Protein AF-A0A1I2NAH1-F1 (afdb_monomer)

pLDDT: mean 88.83, std 6.4, range [62.47, 94.69]

Secondary structure (DSSP, 8-state):
-HHHHHHHHHHHHHHHHHHHHHHHTT-SS-HHHHHHHHHHHHHHHHHHHHHHH--

Radius of gyration: 13.51 Å; Cα cont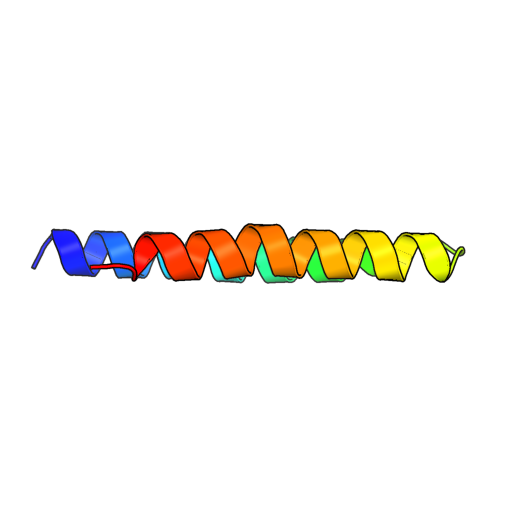acts (8 Å, |Δi|>4): 27; chains: 1; bounding box: 25×20×41 Å

Solvent-accessible surface area (backbone atoms only — not comparable to full-atom values): 3052 Å² total; per-residue (Å²): 110,70,71,57,54,52,51,51,52,54,48,52,52,43,54,52,51,41,54,54,47,51,60,62,20,63,71,55,92,46,68,68,59,21,52,52,42,39,50,49,44,48,51,55,41,52,48,50,53,47,56,72,67,49,129

Structure (mmCIF, N/CA/C/O backbone):
data_AF-A0A1I2NAH1-F1
#
_entry.id   AF-A0A1I2NAH1-F1
#
loop_
_atom_site.group_PDB
_atom_site.id
_atom_site.type_symbol
_atom_site.label_atom_id
_atom_site.label_alt_id
_atom_site.label_comp_id
_atom_site.label_asym_id
_atom_site.label_entity_id
_atom_site.label_seq_id
_atom_site.pdbx_PDB_ins_code
_atom_site.Cartn_x
_atom_site.Cartn_y
_atom_site.Cartn_z
_atom_site.occupancy
_atom_site.B_iso_or_equiv
_atom_site.auth_seq_id
_atom_site.auth_comp_id
_atom_site.auth_asym_id
_atom_site.auth_atom_id
_atom_site.pdbx_PDB_model_num
ATOM 1 N N . MET A 1 1 ? -11.136 -1.466 24.605 1.00 62.47 1 MET A N 1
ATOM 2 C CA . MET A 1 1 ? -10.812 -2.769 23.975 1.00 62.47 1 MET A CA 1
ATOM 3 C C . MET A 1 1 ? -11.194 -2.838 22.499 1.00 62.47 1 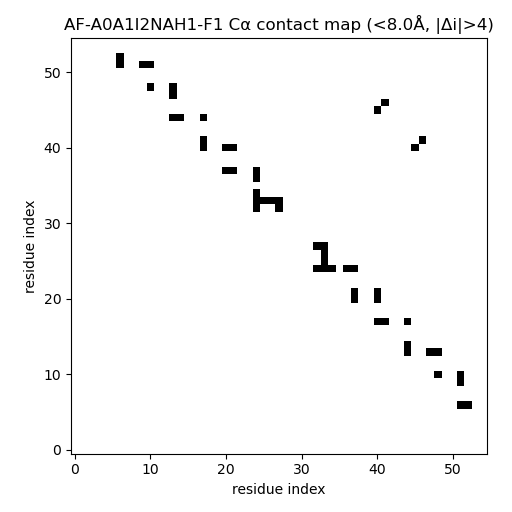MET A C 1
ATOM 5 O O . MET A 1 1 ? -10.293 -3.004 21.692 1.00 62.47 1 MET A O 1
ATOM 9 N N . ALA A 1 2 ? -12.464 -2.643 22.116 1.00 74.38 2 ALA A N 1
ATOM 10 C CA . ALA A 1 2 ? -12.921 -2.838 20.728 1.00 74.38 2 ALA A CA 1
ATOM 11 C C . ALA A 1 2 ? -12.153 -2.027 19.657 1.00 74.38 2 ALA A C 1
ATOM 13 O O . ALA A 1 2 ? -11.802 -2.571 18.617 1.00 74.38 2 ALA A O 1
ATOM 14 N N . ARG A 1 3 ? -11.808 -0.757 19.926 1.00 79.50 3 ARG A N 1
ATOM 15 C CA . ARG A 1 3 ? -11.019 0.078 18.992 1.00 79.50 3 ARG A CA 1
ATOM 16 C C . ARG A 1 3 ? -9.614 -0.469 18.711 1.00 79.50 3 ARG A C 1
ATOM 18 O O . ARG A 1 3 ? -9.144 -0.361 17.587 1.00 79.50 3 ARG A O 1
ATOM 25 N N . TYR A 1 4 ? -8.956 -1.055 19.710 1.00 83.94 4 TYR A N 1
ATOM 26 C CA . TYR A 1 4 ? -7.629 -1.653 19.534 1.00 83.94 4 TYR A CA 1
ATOM 27 C C . TYR A 1 4 ? -7.709 -2.946 18.727 1.00 83.94 4 TYR A C 1
ATOM 29 O O . TYR A 1 4 ? -6.916 -3.138 17.815 1.00 83.94 4 TYR A O 1
ATOM 37 N N . LEU A 1 5 ? -8.725 -3.772 18.992 1.00 90.12 5 LEU A N 1
ATOM 38 C CA . LEU A 1 5 ? -9.023 -4.961 18.193 1.00 90.12 5 LEU A CA 1
ATOM 39 C C . LEU A 1 5 ? -9.264 -4.602 16.720 1.00 90.12 5 LEU A C 1
ATOM 41 O O . LEU A 1 5 ? -8.671 -5.217 15.839 1.00 90.12 5 LEU A O 1
ATOM 45 N N . LEU A 1 6 ? -10.049 -3.553 16.452 1.00 87.81 6 LEU A N 1
ATOM 46 C CA . LEU A 1 6 ? -10.304 -3.077 15.091 1.00 87.81 6 LEU A CA 1
ATOM 47 C C . LEU A 1 6 ? -9.020 -2.592 14.398 1.00 87.81 6 LEU A C 1
ATOM 49 O O . LEU A 1 6 ? -8.783 -2.929 13.241 1.00 87.81 6 LEU A O 1
ATOM 53 N N . LYS A 1 7 ? -8.161 -1.850 15.115 1.00 88.94 7 LYS A N 1
ATOM 54 C CA . LYS A 1 7 ? 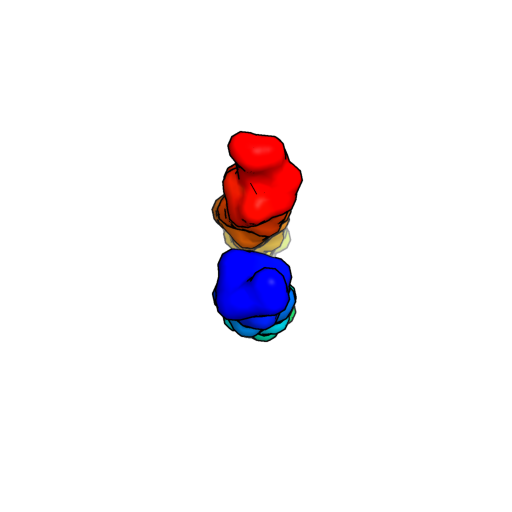-6.848 -1.427 14.603 1.00 88.94 7 LYS A CA 1
ATOM 55 C C . LYS A 1 7 ? -5.935 -2.623 14.323 1.00 88.94 7 LYS A C 1
ATOM 57 O O . LYS A 1 7 ? -5.265 -2.627 13.297 1.00 88.94 7 LYS A O 1
ATOM 62 N N . CYS A 1 8 ? -5.932 -3.654 15.168 1.00 91.19 8 CYS A N 1
ATOM 63 C CA . CYS A 1 8 ? -5.164 -4.880 14.932 1.00 91.19 8 CYS A CA 1
ATOM 64 C C . CYS A 1 8 ? -5.646 -5.630 13.685 1.00 91.19 8 CYS A C 1
ATOM 66 O O . CYS A 1 8 ? -4.826 -5.994 12.847 1.00 91.19 8 CYS A O 1
ATOM 68 N N . VAL A 1 9 ? -6.960 -5.810 13.527 1.00 93.50 9 VAL A N 1
ATOM 69 C CA . VAL A 1 9 ? -7.540 -6.471 12.346 1.00 93.50 9 VAL A CA 1
ATOM 70 C C . VAL A 1 9 ? -7.241 -5.676 11.074 1.00 93.50 9 VAL A C 1
ATOM 72 O O . VAL A 1 9 ? -6.774 -6.248 10.094 1.00 93.50 9 VAL A O 1
ATOM 75 N N . ALA A 1 10 ? -7.424 -4.354 11.094 1.00 91.69 10 ALA A N 1
ATOM 76 C CA . ALA A 1 10 ? -7.088 -3.500 9.957 1.00 91.69 10 ALA A CA 1
ATOM 77 C C . ALA A 1 10 ? -5.584 -3.530 9.634 1.00 91.69 10 ALA A C 1
ATOM 79 O O . ALA A 1 10 ? -5.213 -3.594 8.467 1.00 91.69 10 ALA A O 1
ATOM 80 N N . THR A 1 11 ? -4.715 -3.560 10.650 1.00 93.12 11 THR A N 1
ATOM 81 C CA . THR A 1 11 ? -3.262 -3.705 10.456 1.00 93.12 11 THR A CA 1
ATOM 82 C C . THR A 1 11 ? -2.929 -5.044 9.791 1.00 93.12 11 THR A C 1
ATOM 84 O O . THR A 1 11 ? -2.167 -5.064 8.831 1.00 93.12 11 THR A O 1
ATOM 87 N N . LEU A 1 12 ? -3.529 -6.152 10.243 1.00 94.69 12 LEU A N 1
ATOM 88 C CA . LEU A 1 12 ? -3.338 -7.475 9.635 1.00 94.69 12 LEU A CA 1
ATOM 89 C C . LEU A 1 12 ? -3.778 -7.503 8.168 1.00 94.69 12 LEU A C 1
ATOM 91 O O . LEU A 1 12 ? -3.041 -8.008 7.325 1.00 94.69 12 LEU A O 1
ATOM 95 N N . LEU A 1 13 ? -4.939 -6.921 7.854 1.00 94.31 13 LEU A N 1
ATOM 96 C CA . LEU A 1 13 ? -5.436 -6.825 6.479 1.00 94.31 13 LEU A CA 1
ATOM 97 C C . LEU A 1 13 ? -4.506 -5.991 5.590 1.00 94.31 13 LEU A C 1
ATOM 99 O O . LEU A 1 13 ? -4.219 -6.397 4.467 1.00 94.31 13 LEU A O 1
ATOM 103 N N . ILE A 1 14 ? -3.996 -4.864 6.098 1.00 93.00 14 ILE A N 1
ATOM 104 C CA . ILE A 1 14 ? -3.043 -4.014 5.370 1.00 93.00 14 ILE A CA 1
ATOM 105 C C . ILE A 1 14 ? -1.737 -4.763 5.102 1.00 93.00 14 ILE A C 1
ATOM 107 O O . ILE A 1 14 ? -1.238 -4.718 3.985 1.00 93.00 14 ILE A O 1
ATOM 111 N N . VAL A 1 15 ? -1.184 -5.470 6.092 1.00 93.50 15 VAL A N 1
ATOM 112 C CA . VAL A 1 15 ? 0.064 -6.236 5.918 1.00 93.50 15 VAL A CA 1
ATOM 113 C C . VAL A 1 15 ? -0.126 -7.373 4.913 1.00 93.50 15 VAL A C 1
ATOM 115 O O . VAL A 1 15 ? 0.733 -7.587 4.058 1.00 93.50 15 VAL A O 1
ATOM 118 N N . PHE A 1 16 ? -1.261 -8.069 4.973 1.00 93.19 16 PHE A N 1
ATOM 119 C CA . PHE A 1 16 ? -1.592 -9.126 4.022 1.00 93.19 16 PHE A CA 1
ATOM 120 C C . PHE A 1 16 ? -1.715 -8.583 2.593 1.00 93.19 16 PHE A C 1
ATOM 122 O O . PHE A 1 16 ? -1.082 -9.100 1.674 1.00 93.19 16 PHE A O 1
ATOM 129 N N . ALA A 1 17 ? -2.472 -7.500 2.406 1.00 91.88 17 ALA A N 1
ATOM 130 C CA . ALA A 1 17 ? -2.636 -6.870 1.101 1.00 91.88 17 ALA A CA 1
ATOM 131 C C . ALA A 1 17 ? -1.324 -6.265 0.578 1.00 91.88 17 ALA A C 1
ATOM 133 O O . ALA A 1 17 ? -1.041 -6.362 -0.616 1.00 91.88 17 ALA A O 1
ATOM 134 N N . PHE A 1 18 ? -0.491 -5.723 1.473 1.00 93.12 18 PHE A N 1
ATOM 135 C CA . PHE A 1 18 ? 0.852 -5.263 1.149 1.00 93.12 18 PHE A CA 1
ATOM 136 C C . PHE A 1 18 ? 1.684 -6.402 0.567 1.00 93.12 18 PHE A C 1
ATOM 138 O O . PHE A 1 18 ? 2.163 -6.240 -0.547 1.00 93.12 18 PHE A O 1
ATOM 145 N N . MET A 1 19 ? 1.785 -7.550 1.253 1.00 92.44 19 MET A N 1
ATOM 146 C CA . MET A 1 19 ? 2.535 -8.725 0.779 1.00 92.44 19 MET A CA 1
ATOM 147 C C . MET A 1 19 ? 2.075 -9.202 -0.601 1.00 92.44 19 MET A C 1
ATOM 149 O O . MET A 1 19 ? 2.911 -9.443 -1.471 1.00 92.44 19 MET A O 1
ATOM 153 N N . PHE A 1 20 ? 0.761 -9.297 -0.819 1.00 90.06 20 PHE A N 1
ATOM 154 C CA . PHE A 1 20 ? 0.210 -9.650 -2.128 1.00 90.06 20 PHE A CA 1
ATOM 155 C C . PHE A 1 20 ? 0.601 -8.630 -3.201 1.00 90.06 20 PHE A C 1
ATOM 157 O O . PHE A 1 20 ? 1.100 -9.013 -4.258 1.00 90.06 20 PHE A O 1
ATOM 164 N N . GLY A 1 21 ? 0.446 -7.335 -2.919 1.00 87.81 21 GLY A N 1
ATOM 165 C CA . GLY A 1 21 ? 0.844 -6.268 -3.834 1.00 87.81 21 GLY A CA 1
ATOM 166 C C . GLY A 1 21 ? 2.340 -6.282 -4.156 1.00 87.81 21 GLY A C 1
ATOM 167 O O . GLY A 1 21 ? 2.720 -6.031 -5.299 1.00 87.81 21 GLY A O 1
ATOM 168 N N . THR A 1 22 ? 3.199 -6.645 -3.196 1.00 88.62 22 THR A N 1
ATOM 169 C CA . THR A 1 22 ? 4.644 -6.762 -3.428 1.00 88.62 22 THR A CA 1
ATOM 170 C C . THR A 1 22 ? 4.965 -7.898 -4.389 1.00 88.62 22 THR A C 1
ATOM 172 O O . THR A 1 22 ? 5.790 -7.708 -5.272 1.00 88.62 22 THR A O 1
ATOM 175 N N . ILE A 1 23 ? 4.306 -9.053 -4.255 1.00 89.81 23 ILE A N 1
ATOM 176 C CA . ILE A 1 23 ? 4.519 -10.209 -5.141 1.00 89.81 23 ILE A CA 1
ATOM 177 C C . ILE A 1 23 ? 4.121 -9.858 -6.580 1.00 89.81 23 ILE A C 1
ATOM 179 O O . ILE A 1 23 ? 4.906 -10.072 -7.500 1.00 89.81 23 ILE A O 1
ATOM 183 N N . PHE A 1 24 ? 2.950 -9.240 -6.772 1.00 85.50 24 PHE A N 1
ATOM 184 C CA . PHE A 1 24 ? 2.489 -8.820 -8.102 1.00 85.50 24 PHE A CA 1
ATOM 185 C C . PHE A 1 24 ? 3.320 -7.687 -8.713 1.00 85.50 24 PHE A C 1
ATOM 187 O O . PHE A 1 24 ? 3.366 -7.545 -9.931 1.00 85.50 24 PHE A O 1
ATOM 194 N N . SER A 1 25 ? 4.018 -6.897 -7.894 1.00 86.50 25 SER A N 1
ATOM 195 C CA . SER A 1 25 ? 4.876 -5.811 -8.385 1.00 86.50 25 SER A CA 1
ATOM 196 C C . SER A 1 25 ? 6.110 -6.300 -9.150 1.00 86.50 25 SER A C 1
ATOM 198 O O . SER A 1 25 ? 6.791 -5.475 -9.743 1.00 86.50 25 SER A O 1
ATOM 200 N N . PHE A 1 26 ? 6.420 -7.600 -9.146 1.00 86.12 26 PHE A N 1
ATOM 201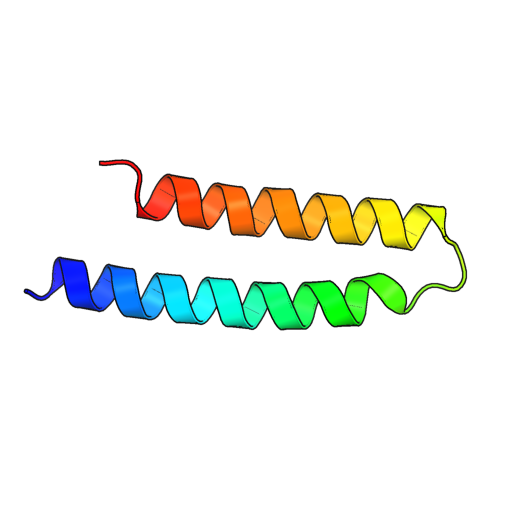 C CA . PHE A 1 26 ? 7.553 -8.172 -9.886 1.00 86.12 26 PHE A CA 1
ATOM 202 C C . PHE A 1 26 ? 7.145 -8.940 -11.150 1.00 86.12 26 PHE A C 1
ATOM 204 O O . PHE A 1 26 ? 7.999 -9.556 -11.781 1.00 86.12 26 PHE A O 1
ATOM 211 N N . ASP A 1 27 ? 5.865 -8.908 -11.525 1.00 86.44 27 ASP A N 1
ATOM 212 C CA . ASP A 1 27 ? 5.345 -9.680 -12.660 1.00 86.44 27 ASP A CA 1
ATOM 213 C C . ASP A 1 27 ? 5.768 -9.103 -14.026 1.00 86.44 27 ASP A C 1
ATOM 215 O O . ASP A 1 27 ? 5.827 -9.818 -15.025 1.00 86.44 27 ASP A O 1
ATOM 219 N N . SER A 1 28 ? 6.118 -7.811 -14.096 1.00 83.06 28 SER A N 1
ATOM 220 C CA . SER A 1 28 ? 6.523 -7.194 -15.361 1.00 83.06 28 SER A CA 1
ATOM 221 C C . SER A 1 28 ? 8.001 -7.462 -15.684 1.00 83.06 28 SER A C 1
ATOM 223 O O . SER A 1 28 ? 8.874 -7.316 -14.823 1.00 83.06 28 SER A O 1
ATOM 225 N N . PRO A 1 29 ? 8.344 -7.765 -16.951 1.00 82.56 29 PRO A N 1
ATOM 226 C CA . PRO A 1 29 ? 9.736 -7.849 -17.400 1.00 82.56 29 PRO A CA 1
ATOM 227 C C . PRO A 1 29 ? 10.435 -6.479 -17.421 1.00 82.56 29 PRO A C 1
ATOM 229 O O . PRO A 1 29 ? 11.660 -6.403 -17.532 1.00 82.56 29 PRO A O 1
ATOM 232 N N . ALA A 1 30 ? 9.680 -5.379 -17.326 1.00 90.62 30 ALA A N 1
ATOM 233 C CA . ALA A 1 30 ? 10.222 -4.030 -17.323 1.00 90.62 30 ALA A CA 1
ATOM 234 C C . ALA A 1 30 ? 10.557 -3.573 -15.895 1.00 90.62 30 ALA A C 1
ATOM 236 O O . ALA A 1 30 ? 9.673 -3.254 -15.098 1.00 90.62 30 ALA A O 1
ATOM 237 N N . LEU A 1 31 ? 11.853 -3.434 -15.605 1.00 88.62 31 LEU A N 1
ATOM 238 C CA . LEU A 1 31 ? 12.360 -3.032 -14.287 1.00 88.62 31 LEU A CA 1
ATOM 239 C C . LEU A 1 31 ? 11.746 -1.712 -13.780 1.00 88.62 31 LEU A C 1
ATOM 241 O O . LEU A 1 31 ? 11.433 -1.595 -12.597 1.00 88.62 31 LEU A O 1
ATOM 245 N N . TRP A 1 32 ? 11.499 -0.744 -14.669 1.00 90.56 32 TRP A N 1
ATOM 246 C CA . TRP A 1 32 ? 10.847 0.513 -14.289 1.00 90.56 32 TRP A CA 1
ATOM 247 C C . TRP A 1 32 ? 9.404 0.345 -13.821 1.00 90.56 32 TRP A C 1
ATOM 249 O O . TRP A 1 32 ? 9.004 1.002 -12.863 1.00 90.56 32 TRP A O 1
ATOM 259 N N . GLN A 1 33 ? 8.632 -0.539 -14.456 1.00 89.50 33 GLN A N 1
ATOM 260 C CA . GLN A 1 33 ? 7.253 -0.798 -14.039 1.00 89.50 33 GLN A CA 1
ATOM 261 C C . GLN A 1 33 ? 7.234 -1.448 -12.656 1.00 89.50 33 GLN A C 1
ATOM 263 O O . GLN A 1 33 ? 6.472 -1.012 -11.798 1.00 89.50 33 GLN A O 1
ATOM 268 N N . ASN A 1 34 ? 8.153 -2.382 -12.399 1.00 90.81 34 ASN A N 1
ATOM 269 C CA . ASN A 1 34 ? 8.268 -3.030 -11.094 1.00 90.81 34 ASN A CA 1
ATOM 270 C C . ASN A 1 34 ? 8.605 -2.032 -9.983 1.00 90.81 34 ASN A C 1
ATOM 272 O O . ASN A 1 34 ? 7.982 -2.056 -8.925 1.00 90.81 34 ASN A O 1
ATOM 276 N N . ILE A 1 35 ? 9.541 -1.105 -10.229 1.00 91.44 35 ILE A N 1
ATOM 277 C CA . ILE A 1 35 ? 9.887 -0.049 -9.263 1.00 91.44 35 ILE A CA 1
ATOM 278 C C . ILE A 1 35 ? 8.680 0.847 -8.972 1.00 91.44 35 ILE A C 1
ATOM 280 O O . ILE A 1 35 ? 8.419 1.153 -7.810 1.00 91.44 35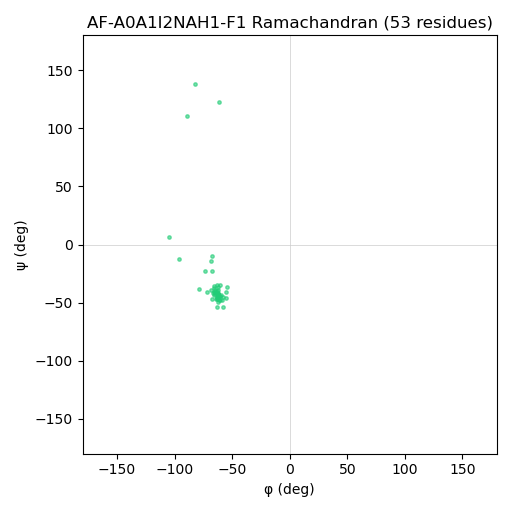 ILE A O 1
ATOM 284 N N . VAL A 1 36 ? 7.934 1.258 -10.001 1.00 93.06 36 VAL A N 1
ATOM 285 C CA . VAL A 1 36 ? 6.748 2.112 -9.831 1.00 93.06 36 VAL A CA 1
ATOM 286 C C . VAL A 1 36 ? 5.646 1.378 -9.064 1.00 93.06 36 VAL A C 1
ATOM 288 O O . VAL A 1 36 ? 5.072 1.951 -8.137 1.00 93.06 36 VAL A O 1
ATOM 291 N N . CYS A 1 37 ? 5.384 0.110 -9.387 1.00 91.75 37 CYS A N 1
ATOM 292 C CA . CYS A 1 37 ? 4.412 -0.721 -8.677 1.00 91.75 37 CYS A CA 1
ATOM 293 C C . CYS A 1 37 ? 4.810 -0.925 -7.211 1.00 91.75 37 CYS A C 1
ATOM 295 O O . CYS A 1 37 ? 3.990 -0.705 -6.318 1.00 91.75 37 CYS A O 1
ATOM 297 N N . LEU A 1 38 ? 6.082 -1.238 -6.951 1.00 92.25 38 LEU A N 1
ATOM 298 C CA . LEU A 1 38 ? 6.609 -1.403 -5.601 1.00 92.25 38 LEU A CA 1
ATOM 299 C C . LEU A 1 38 ? 6.487 -0.100 -4.797 1.00 92.25 38 LEU A C 1
ATOM 301 O O . LEU A 1 38 ? 5.981 -0.110 -3.675 1.00 92.25 38 LEU A O 1
ATOM 305 N N . ALA A 1 39 ? 6.895 1.033 -5.377 1.00 92.19 39 ALA A N 1
ATOM 306 C CA . ALA A 1 39 ? 6.800 2.344 -4.740 1.00 92.19 39 ALA A CA 1
ATOM 307 C C . ALA A 1 39 ? 5.342 2.726 -4.439 1.00 92.19 39 ALA A C 1
ATOM 309 O O . ALA A 1 39 ? 5.038 3.161 -3.328 1.00 92.19 39 ALA A O 1
ATOM 310 N N . GLY A 1 40 ? 4.427 2.500 -5.386 1.00 93.50 40 GLY A N 1
ATOM 311 C CA . GLY A 1 40 ? 2.993 2.704 -5.187 1.00 93.50 40 GLY A CA 1
ATOM 312 C C . GLY A 1 40 ? 2.434 1.835 -4.058 1.00 93.50 40 GLY A C 1
ATOM 313 O O . GLY A 1 40 ? 1.706 2.338 -3.202 1.00 93.50 40 GLY A O 1
ATOM 314 N N . ASN A 1 41 ? 2.838 0.563 -3.999 1.00 93.44 41 ASN A N 1
ATOM 315 C CA . ASN A 1 41 ? 2.445 -0.371 -2.945 1.00 93.44 41 ASN A CA 1
ATOM 316 C C . ASN A 1 41 ? 2.920 0.109 -1.559 1.00 93.44 41 ASN A C 1
ATOM 318 O O . ASN A 1 41 ? 2.139 0.139 -0.608 1.00 93.44 41 ASN A O 1
ATOM 322 N N . PHE A 1 42 ? 4.173 0.561 -1.444 1.00 91.69 42 PHE A N 1
ATOM 323 C CA . PHE A 1 42 ? 4.708 1.129 -0.201 1.00 91.69 42 PHE A CA 1
ATOM 324 C C . PHE A 1 42 ? 3.990 2.413 0.227 1.00 91.69 42 PHE A C 1
ATOM 326 O O . PHE A 1 42 ? 3.679 2.563 1.408 1.00 91.69 42 PHE A O 1
ATOM 333 N N . ILE A 1 43 ? 3.695 3.323 -0.705 1.00 94.31 43 ILE A N 1
ATOM 334 C CA . ILE A 1 43 ? 3.012 4.587 -0.392 1.00 94.31 43 ILE A CA 1
ATOM 335 C C . ILE A 1 43 ? 1.570 4.331 0.057 1.00 94.31 43 ILE A C 1
ATOM 337 O O . ILE A 1 43 ? 1.147 4.8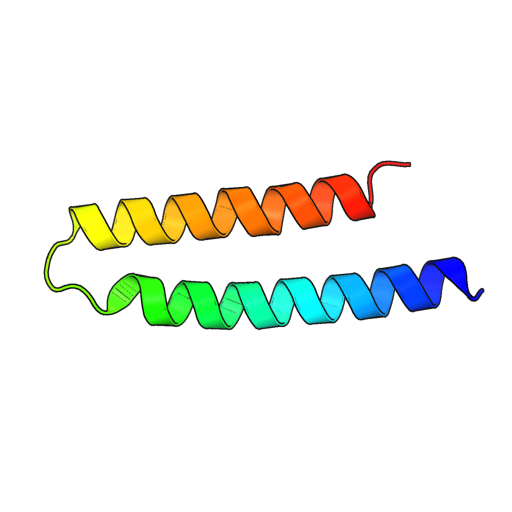67 1.082 1.00 94.31 43 ILE A O 1
ATOM 341 N N . LEU A 1 44 ? 0.821 3.494 -0.668 1.00 93.00 44 LEU A N 1
ATOM 342 C CA . LEU A 1 44 ? -0.583 3.208 -0.364 1.00 93.00 44 LEU A CA 1
ATOM 343 C C . LEU A 1 44 ? -0.745 2.523 0.994 1.00 93.00 44 LEU A C 1
ATOM 345 O O . LEU A 1 44 ? -1.488 3.008 1.852 1.00 93.00 44 LEU A O 1
ATOM 349 N N . TRP A 1 45 ? -0.038 1.415 1.216 1.00 93.19 45 TRP A N 1
ATOM 350 C CA . TRP A 1 45 ? -0.197 0.635 2.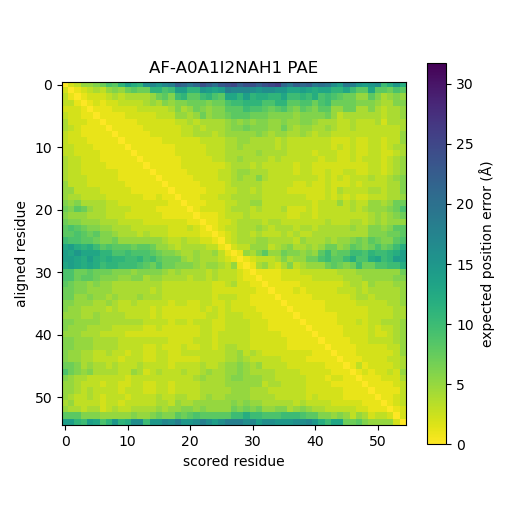442 1.00 93.19 45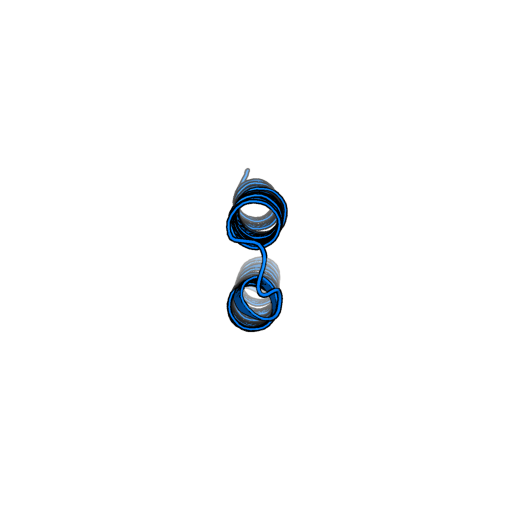 TRP A CA 1
ATOM 351 C C . TRP A 1 45 ? 0.547 1.255 3.618 1.00 93.19 45 TRP A C 1
ATOM 353 O O . TRP A 1 45 ? -0.005 1.309 4.714 1.00 93.19 45 TRP A O 1
ATOM 363 N N . GLY A 1 46 ? 1.745 1.804 3.397 1.00 90.19 46 GLY A N 1
ATOM 364 C CA . GLY A 1 46 ? 2.491 2.543 4.416 1.00 90.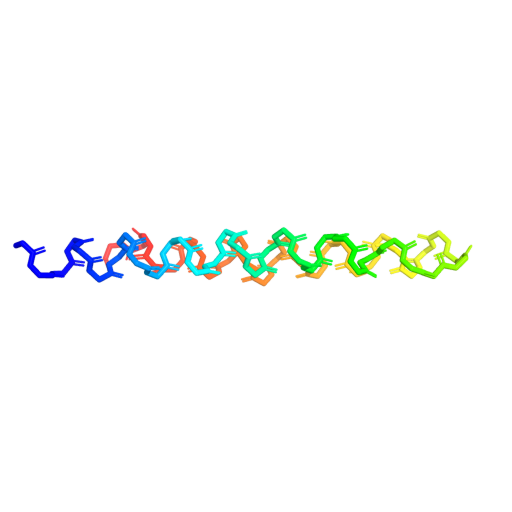19 46 GLY A CA 1
ATOM 365 C C . GLY A 1 46 ? 1.747 3.797 4.880 1.00 90.19 46 GLY A C 1
ATOM 366 O O . GLY A 1 46 ? 1.634 4.037 6.082 1.00 90.19 46 GLY A O 1
ATOM 367 N N . GLY A 1 47 ? 1.151 4.549 3.948 1.00 91.44 47 GLY A N 1
ATOM 368 C CA . GLY A 1 47 ? 0.295 5.694 4.258 1.00 91.44 47 GLY A CA 1
ATOM 369 C C . GLY A 1 47 ? -0.983 5.291 4.995 1.00 91.44 47 GLY A C 1
ATOM 370 O O . GLY A 1 47 ? -1.342 5.917 5.992 1.00 91.44 47 GLY A O 1
ATOM 371 N N . SER A 1 48 ? -1.637 4.207 4.571 1.00 90.25 48 SER A N 1
ATOM 372 C CA . SER A 1 48 ? -2.831 3.674 5.247 1.00 90.25 48 SER A CA 1
ATOM 373 C C . SER A 1 48 ? -2.534 3.234 6.682 1.00 90.25 48 SER A C 1
ATOM 375 O O . SER A 1 48 ? -3.298 3.538 7.598 1.00 90.25 48 SER A O 1
ATOM 377 N N . LEU A 1 49 ? -1.397 2.570 6.903 1.00 90.31 49 LEU A N 1
ATOM 378 C CA . LEU A 1 49 ? -0.959 2.125 8.225 1.00 90.31 49 LEU A CA 1
ATOM 379 C C . LEU A 1 49 ? -0.590 3.320 9.114 1.00 90.31 49 LEU A C 1
ATOM 381 O O . LEU A 1 49 ? -0.968 3.352 10.287 1.00 90.31 49 LEU A O 1
ATOM 385 N N . TYR A 1 50 ? 0.060 4.339 8.538 1.00 91.25 50 TYR A N 1
ATOM 386 C CA . TYR A 1 50 ? 0.311 5.611 9.211 1.00 91.25 50 TYR A CA 1
ATOM 387 C C . TYR A 1 50 ? -0.997 6.284 9.637 1.00 91.25 50 TYR A C 1
ATOM 389 O O . TYR A 1 50 ? -1.116 6.668 10.794 1.00 91.25 50 TYR A O 1
ATOM 397 N N . LEU A 1 51 ? -2.001 6.382 8.758 1.00 90.06 51 LEU A N 1
ATOM 398 C CA . LEU A 1 51 ? -3.299 6.993 9.074 1.00 90.06 51 LEU A CA 1
ATOM 399 C C . LEU A 1 51 ? -4.091 6.209 10.128 1.00 90.06 51 LEU A C 1
ATOM 401 O O . LEU A 1 51 ? -4.715 6.820 10.990 1.00 90.06 51 LEU A O 1
ATOM 405 N N . LEU A 1 52 ? -4.041 4.876 10.101 1.00 88.88 52 LEU A N 1
ATOM 406 C CA . LEU A 1 52 ? -4.710 4.011 11.079 1.00 88.88 52 LEU A CA 1
ATOM 407 C C . LEU A 1 52 ? -4.159 4.205 12.507 1.00 88.88 52 LEU A C 1
ATOM 409 O O . LEU A 1 52 ? -4.885 4.118 13.509 1.00 88.88 52 LEU A O 1
ATOM 413 N N . TRP A 1 53 ? -2.854 4.459 12.597 1.00 87.06 53 TRP A N 1
ATOM 414 C CA . TRP A 1 53 ? -2.137 4.678 13.851 1.00 87.06 53 TRP A CA 1
ATOM 415 C C . TRP A 1 53 ? -1.965 6.154 14.218 1.00 87.06 53 TRP A C 1
ATOM 417 O O . TRP A 1 53 ? -1.659 6.454 15.374 1.00 87.06 53 TRP A O 1
ATOM 427 N N . ARG A 1 54 ? -2.229 7.076 13.287 1.00 84.44 54 ARG A N 1
ATOM 428 C CA . ARG A 1 54 ? -2.346 8.507 13.567 1.00 84.44 54 ARG A CA 1
ATOM 429 C C . ARG A 1 54 ? -3.510 8.694 14.545 1.00 84.44 54 ARG A C 1
ATOM 431 O O . ARG A 1 54 ? -4.605 8.206 14.290 1.00 84.44 54 ARG A O 1
ATOM 438 N N . LYS A 1 55 ? -3.182 9.304 15.689 1.00 62.59 55 LYS A N 1
ATOM 439 C CA . LYS A 1 55 ? -4.006 9.463 16.903 1.00 62.59 55 LYS A CA 1
ATOM 440 C C . LYS A 1 55 ? -5.514 9.516 16.661 1.00 62.59 55 LYS A C 1
ATOM 442 O O . LYS A 1 55 ? -5.957 10.476 15.998 1.00 62.59 55 LYS A O 1
#

Foldseek 3Di:
DVLVVVLVVVLVVLVVVLVVQLVVLPVDPDPVSSVVSNVVSCCVSVVVNCVSPVD

Mean predicted aligned error: 4.16 Å

Sequence (55 aa):
MARYLLKCVATLLIVFAFMFGTIFSFDSPALWQNIVCLAGNFILWGGSLYLLWRK